Protein AF-A0AAV5TCU2-F1 (afdb_monomer_lite)

Foldseek 3Di:
DDDDDDDDDDDDDDDDDDDDPPPPVPVVVLVVVLVVLLVVLLVLLVVLLVLLVVVLVCCVPPPVNPPVVRNVVSVVLSVLSVVLSVLSVVCSVVLDLVSLVVSLVSLVVSLVVLVVVLVVVLVVCVPDHDPVVNVVSNVSSVVSNVSSVVSSVSSVVSSVSS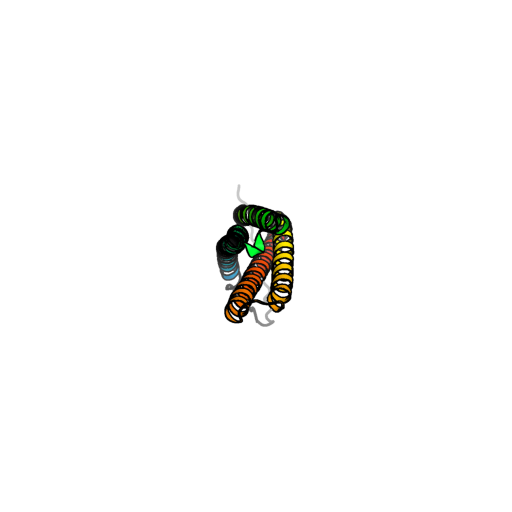VVVVVVVVVVPD

Organism: NCBI:txid358040

Sequence (174 aa):
RLRLSHFLSPEPTLSSHREEDQTPATMFTARICCCSATAASKIMAFIAVIMAGWVAIQAWFDPIQQWIGITIWQSILLVILILSGILVFIACSRRNPTLMIPIIIIQAISFLTILGDAIYYLIWMTTGYSLWNWIYTAAMYAITVIVSGFVLHCHTCCYKLLILKAHHHHHGGV

Structure (mmCIF, N/CA/C/O backbone):
data_AF-A0AAV5TCU2-F1
#
_entry.id   AF-A0AAV5TCU2-F1
#
loop_
_atom_site.group_PDB
_atom_site.id
_atom_site.type_symbol
_atom_site.label_atom_id
_atom_site.label_alt_id
_atom_site.label_comp_id
_atom_site.label_asym_id
_atom_site.label_entity_id
_atom_site.label_seq_id
_atom_site.pdbx_PDB_ins_code
_atom_site.Cartn_x
_atom_site.Cartn_y
_atom_site.Cartn_z
_atom_site.occupancy
_atom_site.B_iso_or_equiv
_atom_site.auth_seq_id
_atom_site.auth_comp_id
_atom_site.auth_asym_id
_atom_site.auth_atom_id
_atom_site.pdbx_PDB_model_num
ATOM 1 N N . ARG A 1 1 ? -41.686 -1.495 60.697 1.00 49.84 1 ARG A N 1
ATOM 2 C CA . ARG A 1 1 ? -42.585 -0.313 60.708 1.00 49.84 1 ARG A CA 1
ATOM 3 C C . ARG A 1 1 ? -43.216 -0.200 59.328 1.00 49.84 1 ARG A C 1
ATOM 5 O O . ARG A 1 1 ? -42.489 0.002 58.369 1.00 49.84 1 ARG A O 1
ATOM 12 N N . LEU A 1 2 ? -44.527 -0.429 59.253 1.00 50.88 2 LEU A N 1
ATOM 13 C CA . LEU A 1 2 ? -45.353 -0.326 58.050 1.00 50.88 2 LEU A CA 1
ATOM 14 C C . LEU A 1 2 ? -45.512 1.135 57.599 1.00 50.88 2 LEU A C 1
ATOM 16 O O . LEU A 1 2 ? -45.690 2.007 58.448 1.00 50.88 2 LEU A O 1
ATOM 20 N N . ARG A 1 3 ? -45.587 1.372 56.285 1.00 51.59 3 ARG A N 1
ATOM 21 C CA . ARG A 1 3 ? -46.509 2.367 55.718 1.00 51.59 3 ARG A CA 1
ATOM 22 C C . ARG A 1 3 ? -47.010 1.897 54.356 1.00 51.59 3 ARG A C 1
ATOM 24 O O . ARG A 1 3 ? -46.281 1.894 53.373 1.00 51.59 3 ARG A O 1
ATOM 31 N N . LEU A 1 4 ? -48.273 1.493 54.371 1.00 49.66 4 LEU A N 1
ATOM 32 C CA . LEU A 1 4 ? -49.147 1.259 53.235 1.00 49.66 4 LEU A CA 1
ATOM 33 C C . LEU A 1 4 ? -50.257 2.319 53.341 1.00 49.66 4 LEU A C 1
ATOM 35 O O . LEU A 1 4 ? -50.893 2.421 54.391 1.00 49.66 4 LEU A O 1
ATOM 39 N N . SER A 1 5 ? -50.456 3.136 52.310 1.00 55.56 5 SER A N 1
ATOM 40 C CA . SER A 1 5 ? -51.708 3.862 51.996 1.00 55.56 5 SER A CA 1
ATOM 41 C C . SER A 1 5 ? -51.539 4.403 50.570 1.00 55.56 5 SER A C 1
ATOM 43 O O . SER A 1 5 ? -50.698 5.262 50.344 1.00 55.56 5 SER A O 1
ATOM 45 N N . HIS A 1 6 ? -52.046 3.717 49.545 1.00 49.16 6 HIS A N 1
ATOM 46 C CA . HIS A 1 6 ? -53.382 3.912 48.961 1.00 49.16 6 HIS A CA 1
ATOM 47 C C . HIS A 1 6 ? -53.705 5.367 48.592 1.00 49.16 6 HIS A C 1
ATOM 49 O O . HIS A 1 6 ? -54.070 6.148 49.463 1.00 49.16 6 HIS A O 1
ATOM 55 N N . PHE A 1 7 ? -53.699 5.662 47.288 1.00 55.53 7 PHE A N 1
ATOM 56 C CA . PHE A 1 7 ? -54.721 6.500 46.655 1.00 55.53 7 PHE A CA 1
ATOM 57 C C . PHE A 1 7 ? -55.010 5.981 45.232 1.00 55.53 7 PHE A C 1
ATOM 59 O O . PHE A 1 7 ? -54.100 5.779 44.433 1.00 55.53 7 PHE A O 1
ATOM 66 N N . LEU A 1 8 ? -56.290 5.689 44.993 1.00 47.69 8 LEU A N 1
ATOM 67 C CA . LEU A 1 8 ? -56.939 5.192 43.769 1.00 47.69 8 LEU A CA 1
ATOM 68 C C . LEU A 1 8 ? -57.275 6.387 42.846 1.00 47.69 8 LEU A C 1
ATOM 70 O O . LEU A 1 8 ? -57.797 7.374 43.350 1.00 47.69 8 LEU A O 1
ATOM 74 N N . SER A 1 9 ? -56.915 6.343 41.551 1.00 45.22 9 SER A N 1
ATOM 75 C CA . SER A 1 9 ? -57.796 6.085 40.373 1.00 45.22 9 SER A CA 1
ATOM 76 C C . SER A 1 9 ? -58.319 7.388 39.702 1.00 45.22 9 SER A C 1
ATOM 78 O O . SER A 1 9 ? -58.170 8.446 40.302 1.00 45.22 9 SER A O 1
ATOM 80 N N . PRO A 1 10 ? -58.966 7.368 38.517 1.00 59.19 10 PRO A N 1
ATOM 81 C CA . PRO A 1 10 ? -58.410 7.160 37.169 1.00 59.19 10 PRO A CA 1
ATOM 82 C C . PRO A 1 10 ? -58.740 8.328 36.200 1.00 59.19 10 PRO A C 1
ATOM 84 O O . PRO A 1 10 ? -59.710 9.043 36.411 1.00 59.19 10 PRO A O 1
ATOM 87 N N . GLU A 1 11 ? -58.045 8.438 35.063 1.00 46.72 11 GLU A N 1
ATOM 88 C CA . GLU A 1 11 ? -58.636 9.023 33.844 1.00 46.72 11 GLU A CA 1
ATOM 89 C C . GLU A 1 11 ? -58.060 8.348 32.584 1.00 46.72 11 GLU A C 1
ATOM 91 O O . GLU A 1 11 ? -56.838 8.223 32.462 1.00 46.72 11 GLU A O 1
ATOM 96 N N . PRO A 1 12 ? -58.909 7.875 31.652 1.00 54.25 12 PRO A N 1
ATOM 97 C CA . PRO A 1 12 ? -58.488 7.349 30.366 1.00 54.25 12 PRO A CA 1
ATOM 98 C C . PRO A 1 12 ? -58.606 8.446 29.305 1.00 54.25 12 PRO A C 1
ATOM 100 O O . PRO A 1 12 ? -59.710 8.844 28.937 1.00 54.25 12 PRO A O 1
ATOM 103 N N . THR A 1 13 ? -57.487 8.896 28.746 1.00 51.94 13 THR A N 1
ATOM 104 C CA . THR A 1 13 ? -57.499 9.644 27.484 1.00 51.94 13 THR A CA 1
ATOM 105 C C . THR A 1 13 ? -56.891 8.800 26.378 1.00 51.94 13 THR A C 1
ATOM 107 O O . THR A 1 13 ? -55.691 8.571 26.258 1.00 51.94 13 THR A O 1
ATOM 110 N N . LEU A 1 14 ? -57.832 8.278 25.602 1.00 47.78 14 LEU A N 1
ATOM 111 C CA . LEU A 1 14 ? -57.689 7.582 24.346 1.00 47.78 14 LEU A CA 1
ATOM 112 C C . LEU A 1 14 ? -57.141 8.528 23.262 1.00 47.78 14 LEU A C 1
ATOM 114 O O . LEU A 1 14 ? -57.558 9.680 23.162 1.00 47.78 14 LEU A O 1
ATOM 118 N N . SER A 1 15 ? -56.346 7.938 22.370 1.00 43.81 15 SER A N 1
ATOM 119 C CA . SER A 1 15 ? -56.057 8.336 20.982 1.00 43.81 15 SER A CA 1
ATOM 120 C C . SER A 1 15 ? -54.856 9.252 20.706 1.00 43.81 15 SER A C 1
ATOM 122 O O . SER A 1 15 ? -54.905 10.468 20.828 1.00 43.81 15 SER A O 1
ATOM 124 N N . SER A 1 16 ? -53.798 8.632 20.174 1.00 47.34 16 SER A N 1
ATOM 125 C CA . SER A 1 16 ? -53.335 8.902 18.806 1.00 47.34 16 SER A CA 1
ATOM 126 C C . SER A 1 16 ? -52.305 7.840 18.391 1.00 47.34 16 SER A C 1
ATOM 128 O O . SER A 1 16 ? -51.209 7.804 18.935 1.00 47.34 16 SER A O 1
ATOM 130 N N . HIS A 1 17 ? -52.715 6.957 17.471 1.00 45.69 17 HIS A N 1
ATOM 131 C CA . HIS A 1 17 ? -51.920 6.270 16.434 1.00 45.69 17 HIS A CA 1
ATOM 132 C C . HIS A 1 17 ? -50.378 6.337 16.571 1.00 45.69 17 HIS A C 1
ATOM 134 O O . HIS A 1 17 ? -49.805 7.415 16.460 1.00 45.69 17 HIS A O 1
ATOM 140 N N . ARG A 1 18 ? -49.647 5.240 16.848 1.00 48.62 18 ARG A N 1
ATOM 141 C CA . ARG A 1 18 ? -49.340 4.100 15.939 1.00 48.62 18 ARG A CA 1
ATOM 142 C C . ARG A 1 18 ? -48.842 4.641 14.586 1.00 48.62 18 ARG A C 1
ATOM 144 O O . ARG A 1 18 ? -49.668 5.069 13.795 1.00 48.62 18 ARG A O 1
ATOM 151 N N . GLU A 1 19 ? -47.542 4.752 14.322 1.00 48.78 19 GLU A N 1
ATOM 152 C CA . GLU A 1 19 ? -46.583 3.646 14.189 1.00 48.78 19 GLU A CA 1
ATOM 153 C C . GLU A 1 19 ? -45.307 3.818 15.028 1.00 48.78 19 GLU A C 1
ATOM 155 O O . GLU A 1 19 ? -44.464 4.679 14.786 1.00 48.78 19 GLU A O 1
ATOM 160 N N . GLU A 1 20 ? -45.137 2.905 15.981 1.00 47.12 20 GLU A N 1
ATOM 161 C CA . GLU A 1 20 ? -43.819 2.435 16.379 1.00 47.12 20 GLU A CA 1
ATOM 162 C C . GLU A 1 20 ? -43.235 1.631 15.210 1.00 47.12 20 GLU A C 1
ATOM 164 O O . GLU A 1 20 ? -43.535 0.449 15.065 1.00 47.12 20 GLU A O 1
ATOM 169 N N . ASP A 1 21 ? -42.359 2.239 14.411 1.00 48.38 21 ASP A N 1
ATOM 170 C CA . ASP A 1 21 ? -41.306 1.477 13.733 1.00 48.38 21 ASP A CA 1
ATOM 171 C C . ASP A 1 21 ? -40.134 1.322 14.717 1.00 48.38 21 ASP A C 1
ATOM 173 O O . ASP A 1 21 ? -39.031 1.851 14.569 1.00 48.38 21 ASP A O 1
ATOM 177 N N . GLN A 1 22 ? -40.420 0.645 15.834 1.00 46.75 22 GLN A N 1
ATOM 178 C CA . GLN A 1 22 ? -39.381 0.023 16.633 1.00 46.75 22 GLN A CA 1
ATOM 179 C C . GLN A 1 22 ? -38.860 -1.140 15.796 1.00 46.75 22 GLN A C 1
ATOM 181 O O . GLN A 1 22 ? -39.433 -2.224 15.790 1.00 46.75 22 GLN A O 1
ATOM 186 N N . THR A 1 23 ? -37.749 -0.923 15.100 1.00 51.41 23 THR A N 1
ATOM 187 C CA . THR A 1 23 ? -36.883 -2.004 14.638 1.00 51.41 23 THR A CA 1
ATOM 188 C C . THR A 1 23 ? -35.988 -2.457 15.805 1.00 51.41 23 THR A C 1
ATOM 190 O O . THR A 1 23 ? -34.927 -1.860 16.012 1.00 51.41 23 THR A O 1
ATOM 193 N N . PRO A 1 24 ? -36.310 -3.530 16.560 1.00 45.69 24 PRO A N 1
ATOM 194 C CA . PRO A 1 24 ? -35.374 -4.145 17.509 1.00 45.69 24 PRO A CA 1
ATOM 195 C C . PRO A 1 24 ? -34.187 -4.843 16.812 1.00 45.69 24 PRO A C 1
ATOM 197 O O . PRO A 1 24 ? -33.291 -5.369 17.471 1.00 45.69 24 PRO A O 1
ATOM 200 N N . ALA A 1 25 ? -34.130 -4.829 15.476 1.00 45.19 25 ALA A N 1
ATOM 201 C CA . ALA A 1 25 ? -33.063 -5.439 14.686 1.00 45.19 25 ALA A CA 1
ATOM 202 C C . ALA A 1 25 ? -31.753 -4.619 14.635 1.00 45.19 25 ALA A C 1
ATOM 204 O O . ALA A 1 25 ? -30.699 -5.155 14.280 1.00 45.19 25 ALA A O 1
ATOM 205 N N . THR A 1 26 ? -31.757 -3.334 15.003 1.00 49.28 26 THR A N 1
ATOM 206 C CA . THR A 1 26 ? -30.569 -2.466 14.863 1.00 49.28 26 THR A CA 1
ATOM 207 C C . THR A 1 26 ? -29.490 -2.736 15.918 1.00 49.28 26 THR A C 1
ATOM 209 O O . THR A 1 26 ? -28.298 -2.616 15.624 1.00 49.28 26 THR A O 1
ATOM 212 N N . MET A 1 27 ? -29.862 -3.183 17.125 1.00 44.91 27 MET A N 1
ATOM 213 C CA . MET A 1 27 ? -28.899 -3.338 18.224 1.00 44.91 27 MET A CA 1
ATOM 214 C C . MET A 1 27 ? -28.005 -4.589 18.085 1.00 44.91 27 MET A C 1
ATOM 216 O O . MET A 1 27 ? -26.832 -4.555 18.471 1.00 44.91 27 MET A O 1
ATOM 220 N N . PHE A 1 28 ? -28.513 -5.675 17.485 1.00 43.53 28 PHE A N 1
ATOM 221 C CA . PHE A 1 28 ? -27.721 -6.887 17.217 1.00 43.53 28 PHE A CA 1
ATOM 222 C C . PHE A 1 28 ? -26.869 -6.770 15.948 1.00 43.53 28 PHE A C 1
ATOM 224 O O . PHE A 1 28 ? -25.710 -7.192 15.945 1.00 43.53 28 PHE A O 1
ATOM 231 N N . THR A 1 29 ? -27.386 -6.109 14.910 1.00 49.59 29 THR A N 1
ATOM 232 C CA . THR A 1 29 ? -26.668 -5.912 13.640 1.00 49.59 29 THR A CA 1
ATOM 233 C C . THR A 1 29 ? -25.399 -5.070 13.830 1.00 49.59 29 THR A C 1
ATOM 235 O O . THR A 1 29 ? -24.339 -5.395 13.291 1.00 49.59 29 THR A O 1
ATOM 238 N N . ALA A 1 30 ? -25.443 -4.049 14.697 1.00 50.97 30 ALA A N 1
ATOM 239 C CA . ALA A 1 30 ? -24.294 -3.182 14.966 1.00 50.97 30 ALA A CA 1
ATOM 240 C C . ALA A 1 30 ? -23.092 -3.916 15.600 1.00 50.97 30 ALA A C 1
ATOM 242 O O . ALA A 1 30 ? -21.938 -3.621 15.272 1.00 50.97 30 ALA A O 1
ATOM 243 N N . ARG A 1 31 ? -23.329 -4.893 16.492 1.00 50.28 31 ARG A N 1
ATOM 244 C CA . ARG A 1 31 ? -22.239 -5.650 17.142 1.00 50.28 31 ARG A CA 1
ATOM 245 C C . ARG A 1 31 ? -21.547 -6.611 16.173 1.00 50.28 31 ARG A C 1
ATOM 247 O O . ARG A 1 31 ? -20.322 -6.723 16.219 1.00 50.28 31 ARG A O 1
ATOM 254 N N . ILE A 1 32 ? -22.308 -7.249 15.284 1.00 54.56 32 ILE A N 1
ATOM 255 C CA . ILE A 1 32 ? -21.792 -8.214 14.301 1.00 54.56 32 ILE A CA 1
ATOM 256 C C . ILE A 1 32 ? -20.949 -7.495 13.231 1.00 54.56 32 ILE A C 1
ATOM 258 O O . ILE A 1 32 ? -19.847 -7.947 12.907 1.00 54.56 32 ILE A O 1
ATOM 262 N N . CYS A 1 33 ? -21.379 -6.312 12.774 1.00 60.44 33 CYS A N 1
ATOM 263 C CA . CYS A 1 33 ? -20.623 -5.505 11.809 1.00 60.44 33 CYS A CA 1
ATOM 264 C C . CYS A 1 33 ? -19.261 -5.029 12.344 1.00 60.44 33 CYS A C 1
ATOM 266 O O . CYS A 1 33 ? -18.283 -5.009 11.598 1.00 60.44 33 CYS A O 1
ATOM 268 N N . CYS A 1 34 ? -19.148 -4.701 13.636 1.00 64.81 34 CYS A N 1
ATOM 269 C CA . CYS A 1 34 ? -17.883 -4.232 14.217 1.00 64.81 34 CYS A CA 1
ATOM 270 C C . CYS A 1 34 ? -16.812 -5.336 14.285 1.00 64.81 34 CYS A C 1
ATOM 272 O O . CYS A 1 34 ? -15.628 -5.076 14.055 1.00 64.81 34 CYS A O 1
ATOM 274 N N . CYS A 1 35 ? -17.208 -6.574 14.594 1.00 70.56 35 CYS A N 1
ATOM 275 C CA . CYS A 1 35 ? -16.295 -7.719 14.622 1.00 70.56 35 CYS A CA 1
ATOM 276 C C . CYS A 1 35 ? -15.862 -8.131 13.210 1.00 70.56 35 CYS A C 1
ATOM 278 O O . CYS A 1 35 ? -14.682 -8.399 12.993 1.00 70.56 35 CYS A O 1
ATOM 280 N N . SER A 1 36 ? -16.785 -8.100 12.243 1.00 77.44 36 SER A N 1
ATOM 281 C CA . SER A 1 36 ? -16.467 -8.384 10.841 1.00 77.44 36 SER A CA 1
ATOM 282 C C . SER A 1 36 ? -15.515 -7.337 10.249 1.00 77.44 36 SER A C 1
ATOM 284 O O . SER A 1 36 ? -14.467 -7.689 9.713 1.00 77.44 36 SER A O 1
ATOM 286 N N . ALA A 1 37 ? -15.792 -6.043 10.449 1.00 74.38 37 ALA A N 1
ATOM 287 C CA . ALA A 1 37 ? -14.954 -4.962 9.928 1.00 74.38 37 ALA A CA 1
ATOM 288 C C . ALA A 1 37 ? -13.539 -4.960 10.533 1.00 74.38 37 ALA A C 1
ATOM 290 O O . ALA A 1 37 ? -12.558 -4.712 9.833 1.00 74.38 37 ALA A O 1
ATOM 291 N N . THR A 1 38 ? -13.408 -5.272 11.827 1.00 79.12 38 THR A N 1
ATOM 292 C CA . THR A 1 38 ? -12.091 -5.363 12.481 1.00 79.12 38 THR A CA 1
ATOM 293 C C . THR A 1 38 ? -11.308 -6.602 12.054 1.00 79.12 38 THR A C 1
ATOM 295 O O . THR A 1 38 ? -10.098 -6.505 11.859 1.00 79.12 38 THR A O 1
ATOM 298 N N . ALA A 1 39 ? -11.966 -7.751 11.868 1.00 84.25 39 ALA A N 1
ATOM 299 C CA . ALA A 1 39 ? -11.326 -8.947 11.322 1.00 84.25 39 ALA A CA 1
ATOM 300 C C . ALA A 1 39 ? -10.868 -8.724 9.872 1.00 84.25 39 ALA A C 1
ATOM 302 O O . ALA A 1 39 ? -9.706 -8.976 9.555 1.00 84.25 39 ALA A O 1
ATOM 303 N N . ALA A 1 40 ? -11.736 -8.157 9.029 1.00 83.00 40 ALA A N 1
ATOM 304 C CA . ALA A 1 40 ? -11.407 -7.790 7.656 1.00 83.00 40 ALA A CA 1
ATOM 305 C C . ALA A 1 40 ? -10.225 -6.812 7.611 1.00 83.00 40 ALA A C 1
ATOM 307 O O . ALA A 1 40 ? -9.265 -7.044 6.886 1.00 83.00 40 ALA A O 1
ATOM 308 N N . SER A 1 41 ? -10.226 -5.777 8.456 1.00 82.50 41 SER A N 1
ATOM 309 C CA . SER A 1 41 ? -9.123 -4.814 8.534 1.00 82.50 41 SER A CA 1
ATOM 310 C C . SER A 1 41 ? -7.777 -5.463 8.885 1.00 82.50 41 SER A C 1
ATOM 312 O O . SER A 1 41 ? -6.754 -5.016 8.374 1.00 82.50 41 SER A O 1
ATOM 314 N N . LYS A 1 42 ? -7.757 -6.500 9.732 1.00 86.38 42 LYS A N 1
ATOM 315 C CA . LYS A 1 42 ? -6.531 -7.238 10.085 1.00 86.38 42 LYS A CA 1
ATOM 316 C C . LYS A 1 42 ? -6.027 -8.096 8.925 1.00 86.38 42 LYS A C 1
ATOM 318 O O . LYS A 1 42 ? -4.839 -8.073 8.622 1.00 86.38 42 LYS A O 1
ATOM 323 N N . ILE A 1 43 ? -6.931 -8.830 8.275 1.00 90.81 43 ILE A N 1
ATOM 324 C CA . ILE A 1 43 ? -6.599 -9.686 7.127 1.00 90.81 43 ILE A CA 1
ATOM 325 C C . ILE A 1 43 ? -6.088 -8.827 5.967 1.00 90.81 43 ILE A C 1
ATOM 327 O O . ILE A 1 43 ? -5.047 -9.124 5.389 1.00 90.81 43 ILE A O 1
ATOM 331 N N . MET A 1 44 ? -6.771 -7.721 5.671 1.00 88.25 44 MET A N 1
ATOM 332 C CA . MET A 1 44 ? -6.376 -6.816 4.595 1.00 88.25 44 MET A CA 1
ATOM 333 C C . MET A 1 44 ? -5.037 -6.128 4.876 1.00 88.25 44 MET A C 1
ATOM 335 O O . MET A 1 44 ? -4.226 -6.010 3.963 1.00 88.25 44 MET A O 1
ATOM 339 N N . ALA A 1 45 ? -4.755 -5.743 6.127 1.00 87.06 45 ALA A N 1
ATOM 340 C CA . ALA A 1 45 ? -3.442 -5.214 6.500 1.00 87.06 45 ALA A CA 1
ATOM 341 C C . ALA A 1 45 ? -2.323 -6.247 6.275 1.00 87.06 45 ALA A C 1
ATOM 343 O O . ALA A 1 45 ? -1.260 -5.909 5.761 1.00 87.06 45 ALA A O 1
ATOM 344 N N . PHE A 1 46 ? -2.570 -7.519 6.598 1.00 90.12 46 PHE A N 1
ATOM 345 C CA . PHE A 1 46 ? -1.614 -8.595 6.341 1.00 90.12 46 PHE A CA 1
ATOM 346 C C . PHE A 1 46 ? -1.365 -8.811 4.839 1.00 90.12 46 PHE A C 1
ATOM 348 O O . PHE A 1 46 ? -0.214 -8.892 4.412 1.00 90.12 46 PHE A O 1
ATOM 355 N N . ILE A 1 47 ? -2.425 -8.831 4.025 1.00 90.31 47 ILE A N 1
ATOM 356 C CA . ILE A 1 47 ? -2.314 -8.932 2.560 1.00 90.31 47 ILE A CA 1
ATOM 357 C C . ILE A 1 47 ? -1.522 -7.747 1.993 1.00 90.31 47 ILE A C 1
ATOM 359 O O . ILE A 1 47 ? -0.653 -7.946 1.145 1.00 90.31 47 ILE A O 1
ATOM 363 N N . ALA A 1 48 ? -1.773 -6.529 2.481 1.00 87.62 48 ALA A N 1
ATOM 364 C CA . ALA A 1 48 ? -1.045 -5.338 2.052 1.00 87.62 48 ALA A CA 1
ATOM 365 C C . ALA A 1 48 ? 0.463 -5.451 2.333 1.00 87.62 48 ALA A C 1
ATOM 367 O O . ALA A 1 48 ? 1.268 -5.119 1.465 1.00 87.62 48 ALA A O 1
ATOM 368 N N . VAL A 1 49 ? 0.851 -5.984 3.499 1.00 89.62 49 VAL A N 1
ATOM 369 C CA . VAL A 1 49 ? 2.262 -6.241 3.839 1.00 89.62 49 VAL A CA 1
ATOM 370 C C . VAL A 1 49 ? 2.884 -7.281 2.905 1.00 89.62 49 VAL A C 1
ATOM 372 O O . VAL A 1 49 ? 4.001 -7.072 2.441 1.00 89.62 49 VAL A O 1
ATOM 375 N N . ILE A 1 50 ? 2.175 -8.369 2.581 1.00 91.94 50 ILE A N 1
ATOM 376 C CA . ILE A 1 50 ? 2.675 -9.383 1.636 1.00 91.94 50 ILE A CA 1
ATOM 377 C C . ILE A 1 50 ? 2.908 -8.770 0.254 1.00 91.94 50 ILE A C 1
ATOM 379 O O . ILE A 1 50 ? 3.964 -8.981 -0.339 1.00 91.94 50 ILE A O 1
ATOM 383 N N . MET A 1 51 ? 1.946 -7.999 -0.258 1.00 88.19 51 MET A N 1
ATOM 384 C CA . MET A 1 51 ? 2.076 -7.389 -1.583 1.00 88.19 51 MET A CA 1
ATOM 385 C C . MET A 1 51 ? 3.191 -6.344 -1.628 1.00 88.19 51 MET A C 1
ATOM 387 O O . MET A 1 51 ? 3.955 -6.308 -2.588 1.00 88.19 51 MET A O 1
ATOM 391 N N . ALA A 1 52 ? 3.346 -5.545 -0.570 1.00 85.69 52 ALA A N 1
ATOM 392 C CA . ALA A 1 52 ? 4.473 -4.626 -0.447 1.00 85.69 52 ALA A CA 1
ATOM 393 C C . ALA A 1 52 ? 5.815 -5.369 -0.375 1.00 85.69 52 ALA A C 1
ATOM 395 O O . ALA A 1 52 ? 6.782 -4.967 -1.019 1.00 85.69 52 ALA A O 1
ATOM 396 N N . GLY A 1 53 ? 5.863 -6.488 0.355 1.00 88.00 53 GLY A N 1
ATOM 397 C CA . GLY A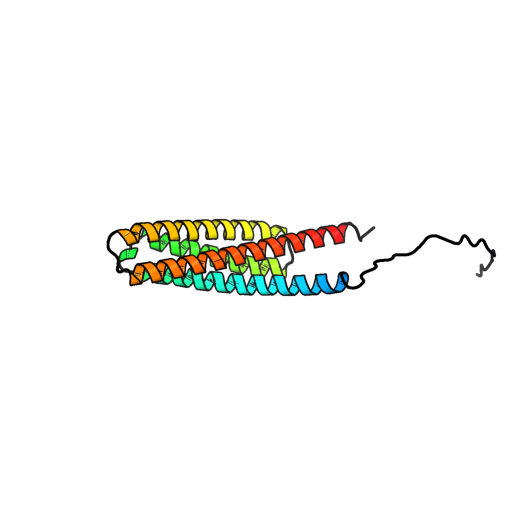 1 53 ? 7.036 -7.357 0.420 1.00 88.00 53 GLY A CA 1
ATOM 398 C C . GLY A 1 53 ? 7.413 -7.912 -0.950 1.00 88.00 53 GLY A C 1
ATOM 399 O O . GLY A 1 53 ? 8.586 -7.908 -1.309 1.00 88.00 53 GLY A O 1
ATOM 400 N N . TRP A 1 54 ? 6.426 -8.316 -1.752 1.00 87.81 54 TRP A N 1
ATOM 401 C CA . TRP A 1 54 ? 6.656 -8.773 -3.121 1.00 87.81 54 TRP A CA 1
ATOM 402 C C . TRP A 1 54 ? 7.296 -7.692 -4.002 1.00 87.81 54 TRP A C 1
ATOM 404 O O . TRP A 1 54 ? 8.277 -7.970 -4.689 1.00 87.81 54 TRP A O 1
ATOM 414 N N . VAL A 1 55 ? 6.791 -6.454 -3.953 1.00 83.25 55 VAL A N 1
ATOM 415 C CA . VAL A 1 55 ? 7.361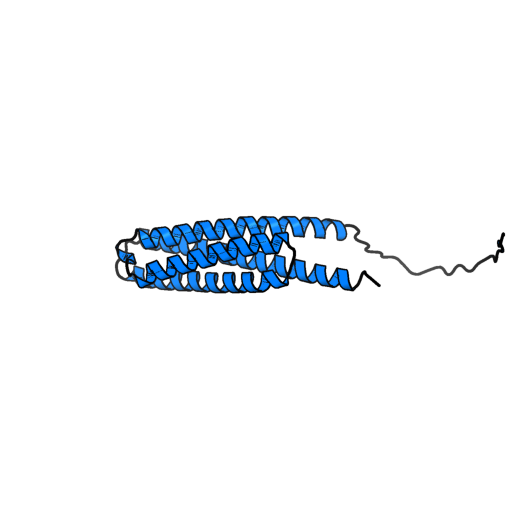 -5.326 -4.714 1.00 83.25 55 VAL A CA 1
ATOM 416 C C . VAL A 1 55 ? 8.793 -5.018 -4.263 1.00 83.25 55 VAL A C 1
ATOM 418 O O . VAL A 1 55 ? 9.670 -4.833 -5.104 1.00 83.25 55 VAL A O 1
ATOM 421 N N . ALA A 1 56 ? 9.061 -5.034 -2.954 1.00 86.25 56 ALA A N 1
ATOM 422 C CA . ALA A 1 56 ? 10.407 -4.821 -2.423 1.00 86.25 56 ALA A CA 1
ATOM 423 C C . ALA A 1 56 ? 11.391 -5.919 -2.865 1.00 86.25 56 ALA A C 1
ATOM 425 O O . ALA A 1 56 ? 12.511 -5.613 -3.266 1.00 86.25 56 ALA A O 1
ATOM 426 N N . ILE A 1 57 ? 10.961 -7.187 -2.859 1.00 87.69 57 ILE A N 1
ATOM 427 C CA . ILE A 1 57 ? 11.763 -8.316 -3.349 1.00 87.69 57 ILE A CA 1
ATOM 428 C C . ILE A 1 57 ? 12.110 -8.118 -4.827 1.00 87.69 57 ILE A C 1
ATOM 430 O O . ILE A 1 57 ? 13.272 -8.256 -5.198 1.00 87.69 57 ILE A O 1
ATOM 434 N N . GLN A 1 58 ? 11.137 -7.756 -5.666 1.00 84.00 58 GLN A N 1
ATOM 435 C CA . GLN A 1 58 ? 11.395 -7.485 -7.085 1.00 84.00 58 GLN A CA 1
ATOM 436 C C . GLN A 1 58 ? 12.438 -6.376 -7.260 1.00 84.00 58 GLN A C 1
ATOM 438 O O . GLN A 1 58 ? 13.393 -6.557 -8.011 1.00 84.00 58 GLN A O 1
ATOM 443 N N . ALA A 1 59 ? 12.329 -5.288 -6.494 1.00 81.94 59 ALA A N 1
ATOM 444 C CA . ALA A 1 59 ? 13.308 -4.206 -6.534 1.00 81.94 59 ALA A CA 1
ATOM 445 C C . ALA A 1 59 ? 14.726 -4.659 -6.135 1.00 81.94 59 ALA A C 1
ATOM 447 O O . ALA A 1 59 ? 15.704 -4.148 -6.674 1.00 81.94 59 ALA A O 1
ATOM 448 N N . TRP A 1 60 ? 14.865 -5.616 -5.209 1.00 85.25 60 TRP A N 1
ATOM 449 C CA . TRP A 1 60 ? 16.173 -6.144 -4.799 1.00 85.25 60 TRP A CA 1
ATOM 450 C C . TRP A 1 60 ? 16.821 -7.051 -5.846 1.00 85.25 60 TRP A C 1
ATOM 452 O O . TRP A 1 60 ? 18.046 -7.050 -5.980 1.00 85.25 60 TRP A O 1
ATOM 462 N N . PHE A 1 61 ? 16.018 -7.845 -6.556 1.00 84.00 61 PHE A N 1
ATOM 463 C CA . PHE A 1 61 ? 16.518 -8.852 -7.493 1.00 84.00 61 PHE A CA 1
ATOM 464 C C . PHE A 1 61 ? 16.562 -8.385 -8.946 1.00 84.00 61 PHE A C 1
ATOM 466 O O . PHE A 1 61 ? 17.250 -9.024 -9.739 1.00 84.00 61 PHE A O 1
ATOM 473 N N . ASP A 1 62 ? 15.877 -7.301 -9.309 1.00 76.75 62 ASP A N 1
ATOM 474 C CA . ASP A 1 62 ? 15.924 -6.762 -10.664 1.00 76.75 62 ASP A CA 1
ATOM 475 C C . ASP A 1 62 ? 17.234 -5.972 -10.875 1.00 76.75 62 ASP A C 1
ATOM 477 O O . ASP A 1 62 ? 17.396 -4.879 -10.320 1.00 76.75 62 ASP A O 1
ATOM 481 N N . PRO A 1 63 ? 18.189 -6.488 -11.677 1.00 69.88 63 PRO A N 1
ATOM 482 C CA . PRO A 1 63 ? 19.475 -5.834 -11.909 1.00 69.88 63 PRO A CA 1
ATOM 483 C C . PRO A 1 63 ? 19.329 -4.454 -12.561 1.00 69.88 63 PRO A C 1
ATOM 485 O O . PRO A 1 63 ? 20.223 -3.620 -12.433 1.00 69.88 63 PRO A O 1
ATOM 488 N N . ILE A 1 64 ? 18.202 -4.182 -13.226 1.00 65.12 64 ILE A N 1
ATOM 489 C CA . ILE A 1 64 ? 17.930 -2.892 -13.865 1.00 65.12 64 ILE A CA 1
ATOM 490 C C . ILE A 1 64 ? 17.417 -1.866 -12.838 1.00 65.12 64 ILE A C 1
ATOM 492 O O . ILE A 1 64 ? 17.629 -0.664 -13.001 1.00 65.12 64 ILE A O 1
ATOM 496 N N . GLN A 1 65 ? 16.811 -2.328 -11.739 1.00 62.62 65 GLN A N 1
ATOM 497 C CA . GLN A 1 65 ? 16.302 -1.492 -10.644 1.00 62.62 65 GLN A CA 1
ATOM 498 C C . GLN A 1 65 ? 17.316 -1.286 -9.510 1.00 62.62 65 GLN A C 1
ATOM 500 O O . GLN A 1 65 ? 17.009 -0.605 -8.531 1.00 62.62 65 GLN A O 1
ATOM 505 N N . GLN A 1 66 ? 18.552 -1.780 -9.652 1.00 62.62 66 GLN A N 1
ATOM 506 C CA . GLN A 1 66 ? 19.638 -1.626 -8.669 1.00 62.62 66 GLN A CA 1
ATOM 507 C C . GLN A 1 66 ? 20.151 -0.187 -8.491 1.00 62.62 66 GLN A C 1
ATOM 509 O O . GLN A 1 66 ? 21.210 0.040 -7.901 1.00 62.62 66 GLN A O 1
ATOM 514 N N . TRP A 1 67 ? 19.395 0.819 -8.931 1.00 73.50 67 TRP A N 1
ATOM 515 C CA . TRP A 1 67 ? 19.567 2.161 -8.401 1.00 73.50 67 TRP A CA 1
ATOM 516 C C . TRP A 1 67 ? 19.387 2.108 -6.883 1.00 73.50 67 TRP A C 1
ATOM 518 O O . TRP A 1 67 ? 18.285 1.925 -6.368 1.00 73.50 67 TRP A O 1
ATOM 528 N N . ILE A 1 68 ? 20.503 2.276 -6.170 1.00 75.44 68 ILE A N 1
ATOM 529 C CA . ILE A 1 68 ? 20.605 2.209 -4.704 1.00 75.44 68 ILE A CA 1
ATOM 530 C C . ILE A 1 68 ? 19.514 3.045 -4.017 1.00 75.44 68 ILE A C 1
ATOM 532 O O . ILE A 1 68 ? 18.973 2.642 -2.991 1.00 75.44 68 ILE A O 1
ATOM 536 N N . GLY A 1 69 ? 19.132 4.184 -4.605 1.00 79.94 69 GLY A N 1
ATOM 537 C CA . GLY A 1 69 ? 18.057 5.024 -4.075 1.00 79.94 69 GLY A CA 1
ATOM 538 C C . GLY A 1 69 ? 16.686 4.338 -4.050 1.00 79.94 69 GLY A C 1
ATOM 539 O O . GLY A 1 69 ? 15.977 4.435 -3.051 1.00 79.94 69 GLY A O 1
ATOM 540 N N . ILE A 1 70 ? 16.323 3.612 -5.111 1.00 80.12 70 ILE A N 1
ATOM 541 C CA . ILE A 1 70 ? 15.010 2.964 -5.244 1.00 80.12 70 ILE A CA 1
ATOM 542 C C . ILE A 1 70 ? 14.907 1.769 -4.295 1.00 80.12 70 ILE A C 1
ATOM 544 O O . ILE A 1 70 ? 13.921 1.626 -3.577 1.00 80.12 70 ILE A O 1
ATOM 548 N N . THR A 1 71 ? 15.944 0.937 -4.235 1.00 84.69 71 THR A N 1
ATOM 549 C CA . THR A 1 71 ? 15.983 -0.240 -3.353 1.00 84.69 71 THR A CA 1
ATOM 550 C C . THR A 1 71 ? 15.944 0.136 -1.872 1.00 84.69 71 THR A C 1
ATOM 552 O O . THR A 1 71 ? 15.203 -0.481 -1.099 1.00 84.69 71 THR A O 1
ATOM 555 N N . ILE A 1 72 ? 16.674 1.181 -1.465 1.00 87.62 72 ILE A N 1
ATOM 556 C CA . ILE A 1 72 ? 16.601 1.716 -0.097 1.00 87.62 72 ILE A CA 1
ATOM 557 C C . ILE A 1 72 ? 15.196 2.258 0.188 1.00 87.62 72 ILE A C 1
ATOM 559 O O . ILE A 1 72 ? 14.614 1.930 1.223 1.00 87.62 72 ILE A O 1
ATOM 563 N N . TRP A 1 73 ? 14.627 3.038 -0.734 1.00 86.88 73 TRP A N 1
ATOM 564 C CA . TRP A 1 73 ? 13.290 3.611 -0.581 1.00 86.88 73 TRP A CA 1
ATOM 565 C C . TRP A 1 73 ? 12.205 2.538 -0.409 1.00 86.88 73 TRP A C 1
ATOM 567 O O . TRP A 1 73 ? 11.440 2.592 0.553 1.00 86.88 73 TRP A O 1
ATOM 577 N N . GLN A 1 74 ? 12.196 1.507 -1.261 1.00 86.62 74 GLN A N 1
ATOM 578 C CA . GLN A 1 74 ? 11.255 0.383 -1.160 1.00 86.62 74 GLN A CA 1
ATOM 579 C C . GLN A 1 74 ? 11.404 -0.383 0.162 1.00 86.62 74 GLN A C 1
ATOM 581 O O . GLN A 1 74 ? 10.414 -0.784 0.775 1.00 86.62 74 GLN A O 1
ATOM 586 N N . SER A 1 75 ? 12.635 -0.528 0.656 1.00 90.50 75 SER A N 1
ATOM 587 C CA . SER A 1 75 ? 12.898 -1.178 1.945 1.00 90.50 75 SER A CA 1
ATOM 588 C C . SER A 1 75 ? 12.336 -0.365 3.117 1.00 90.50 75 SER A C 1
ATOM 590 O O . SER A 1 75 ? 11.718 -0.926 4.022 1.00 90.50 75 SER A O 1
ATOM 592 N N . ILE A 1 76 ? 12.493 0.964 3.089 1.00 90.69 76 ILE A N 1
ATOM 593 C CA . ILE A 1 76 ? 11.928 1.865 4.105 1.00 90.69 76 ILE A CA 1
ATOM 594 C C . ILE A 1 76 ? 10.398 1.792 4.092 1.00 90.69 76 ILE A C 1
ATOM 596 O O . ILE A 1 76 ? 9.783 1.657 5.152 1.00 90.69 76 ILE A O 1
ATOM 600 N N . LEU A 1 77 ? 9.776 1.824 2.909 1.00 87.88 77 LEU A N 1
ATOM 601 C CA . LEU A 1 77 ? 8.324 1.692 2.776 1.00 87.88 77 LEU A CA 1
ATOM 602 C C . LEU A 1 77 ? 7.811 0.368 3.339 1.00 87.88 77 LEU A C 1
ATOM 604 O O . LEU A 1 77 ? 6.818 0.364 4.068 1.00 87.88 77 LEU A O 1
ATOM 608 N N . LEU A 1 78 ? 8.499 -0.741 3.054 1.00 90.25 78 LEU A N 1
ATOM 609 C CA . LEU A 1 78 ? 8.149 -2.052 3.594 1.00 90.25 78 LEU A CA 1
ATOM 610 C C . LEU A 1 78 ? 8.177 -2.049 5.128 1.00 90.25 78 LEU A C 1
ATOM 612 O O . LEU A 1 78 ? 7.233 -2.521 5.761 1.00 90.25 78 LEU A O 1
ATOM 616 N N . VAL A 1 79 ? 9.218 -1.472 5.737 1.00 92.94 79 VAL A N 1
ATOM 617 C CA . VAL A 1 79 ? 9.319 -1.357 7.201 1.00 92.94 79 VAL A CA 1
ATOM 618 C C . VAL A 1 79 ? 8.172 -0.516 7.766 1.00 92.94 79 VAL A C 1
ATOM 620 O O . VAL A 1 79 ? 7.527 -0.931 8.729 1.00 92.94 79 VAL A O 1
ATOM 623 N N . ILE A 1 80 ? 7.866 0.630 7.151 1.00 90.19 80 ILE A N 1
ATOM 624 C CA . ILE A 1 80 ? 6.747 1.492 7.565 1.00 90.19 80 ILE A CA 1
ATOM 625 C C . ILE A 1 80 ? 5.413 0.738 7.476 1.00 90.19 80 ILE A C 1
ATOM 627 O O . ILE A 1 80 ? 4.600 0.822 8.398 1.00 90.19 80 ILE A O 1
ATOM 631 N N . LEU A 1 81 ? 5.192 -0.039 6.414 1.00 87.44 81 LEU A N 1
ATOM 632 C CA . LEU A 1 81 ? 3.977 -0.835 6.223 1.00 87.44 81 LEU A CA 1
ATOM 633 C C . LEU A 1 81 ? 3.853 -1.971 7.241 1.00 87.44 81 LEU A C 1
ATOM 635 O O . LEU A 1 81 ? 2.764 -2.191 7.769 1.00 87.44 81 LEU A O 1
ATOM 639 N N . ILE A 1 82 ? 4.953 -2.648 7.581 1.00 91.62 82 ILE A N 1
ATOM 640 C CA . ILE A 1 82 ? 4.970 -3.664 8.644 1.00 91.62 82 ILE A CA 1
ATOM 641 C C . ILE A 1 82 ? 4.599 -3.031 9.989 1.00 91.62 82 ILE A C 1
ATOM 643 O O . ILE A 1 82 ? 3.724 -3.541 10.693 1.00 91.62 82 ILE A O 1
ATOM 647 N N . LEU A 1 83 ? 5.218 -1.896 10.334 1.00 91.88 83 LEU A N 1
ATOM 648 C CA . LEU A 1 83 ? 4.915 -1.171 11.571 1.00 91.88 83 LEU A CA 1
ATOM 649 C C . LEU A 1 83 ? 3.455 -0.703 11.604 1.00 91.88 83 LEU A C 1
ATOM 651 O O . LEU A 1 83 ? 2.776 -0.888 12.614 1.00 91.88 83 LEU A O 1
ATOM 655 N N . SER A 1 84 ? 2.946 -0.166 10.492 1.00 87.19 84 SER A N 1
ATOM 656 C CA . SER A 1 84 ? 1.537 0.209 10.340 1.00 87.19 84 SER A CA 1
ATOM 657 C C . SER A 1 84 ? 0.609 -0.991 10.537 1.00 87.19 84 SER A C 1
ATOM 659 O O . SER A 1 84 ? -0.348 -0.918 11.309 1.00 87.19 84 SER A O 1
ATOM 661 N N . GLY A 1 85 ? 0.937 -2.136 9.932 1.00 87.88 85 GLY A N 1
ATOM 662 C CA . GLY A 1 85 ? 0.206 -3.386 10.109 1.00 87.88 85 GLY A CA 1
ATOM 663 C C . GLY A 1 85 ? 0.122 -3.795 11.580 1.00 87.88 85 GLY A C 1
ATOM 664 O O . GLY A 1 85 ? -0.968 -4.054 12.087 1.00 87.88 85 GLY A O 1
ATOM 665 N N . ILE A 1 86 ? 1.240 -3.767 12.310 1.00 90.25 86 ILE A N 1
ATOM 666 C CA . ILE A 1 86 ? 1.269 -4.060 13.754 1.00 90.25 86 ILE A CA 1
ATOM 667 C C . ILE A 1 86 ? 0.393 -3.067 14.535 1.00 90.25 86 ILE A C 1
ATOM 669 O O . ILE A 1 86 ? -0.384 -3.473 15.406 1.00 90.25 86 ILE A O 1
ATOM 673 N N . LEU A 1 87 ? 0.461 -1.774 14.207 1.00 89.12 87 LEU A N 1
ATOM 674 C CA . LEU A 1 87 ? -0.372 -0.748 14.836 1.00 89.12 87 LEU A CA 1
ATOM 675 C C . LEU A 1 87 ? -1.869 -0.999 14.602 1.00 89.12 87 LEU A C 1
ATOM 677 O O . LEU A 1 87 ? -2.648 -0.827 15.541 1.00 89.12 87 LEU A O 1
ATOM 681 N N . VAL A 1 88 ? -2.281 -1.483 13.422 1.00 86.56 88 VAL A N 1
ATOM 682 C CA . VAL A 1 88 ? -3.670 -1.909 13.148 1.00 86.56 88 VAL A CA 1
ATOM 683 C C . VAL A 1 88 ? -4.101 -3.005 14.115 1.00 86.56 88 VAL A C 1
ATOM 685 O O . VAL A 1 88 ? -5.170 -2.902 14.725 1.00 86.56 88 VAL A O 1
ATOM 688 N N . PHE A 1 89 ? -3.273 -4.035 14.317 1.00 87.19 89 PHE A N 1
ATOM 689 C CA . PHE A 1 89 ? -3.587 -5.109 15.262 1.00 87.19 89 PHE A CA 1
ATOM 690 C C . PHE A 1 89 ? -3.781 -4.576 16.684 1.00 87.19 89 PHE A C 1
ATOM 692 O O . PHE A 1 89 ? -4.755 -4.948 17.351 1.00 87.19 89 PHE A O 1
ATOM 699 N N . ILE A 1 90 ? -2.900 -3.679 17.136 1.00 88.69 90 ILE A N 1
ATOM 700 C CA . ILE A 1 90 ? -2.974 -3.067 18.469 1.00 88.69 90 ILE A CA 1
ATOM 701 C C . ILE A 1 90 ? -4.229 -2.196 18.592 1.00 88.69 90 ILE A C 1
ATOM 703 O O . ILE A 1 90 ? -4.989 -2.336 19.553 1.00 88.69 90 ILE A O 1
ATOM 707 N N . ALA A 1 91 ? -4.482 -1.327 17.617 1.00 84.50 91 ALA A N 1
ATOM 708 C CA . ALA A 1 91 ? -5.590 -0.382 17.634 1.00 84.50 91 ALA A CA 1
ATOM 709 C C . ALA A 1 91 ? -6.956 -1.082 17.580 1.00 84.50 91 ALA A C 1
ATOM 711 O O . ALA A 1 91 ? -7.844 -0.752 18.370 1.00 84.50 91 ALA A O 1
ATOM 712 N N . CYS A 1 92 ? -7.114 -2.112 16.738 1.00 81.94 92 CYS A N 1
ATOM 713 C CA . CYS A 1 92 ? -8.329 -2.928 16.709 1.00 81.94 92 CYS A CA 1
ATOM 714 C C . CYS A 1 92 ? -8.547 -3.691 18.025 1.00 81.94 92 CYS A C 1
ATOM 716 O O . CYS A 1 92 ? -9.688 -3.844 18.459 1.00 81.94 92 CYS A O 1
ATOM 718 N N . SER A 1 93 ? -7.473 -4.152 18.675 1.00 85.12 93 SER A N 1
ATOM 719 C CA . SER A 1 93 ? -7.568 -4.883 19.948 1.00 85.12 93 SER A CA 1
ATOM 720 C C . SER A 1 93 ? -7.912 -3.958 21.119 1.00 85.12 93 SER A C 1
ATOM 722 O O . SER A 1 93 ? -8.721 -4.319 21.968 1.00 85.12 93 SER A O 1
ATOM 724 N N . ARG A 1 94 ? -7.365 -2.735 21.136 1.00 85.75 94 ARG A N 1
ATOM 725 C CA . ARG A 1 94 ? -7.649 -1.716 22.163 1.00 85.75 94 ARG A CA 1
ATOM 726 C C . ARG A 1 94 ? -8.930 -0.914 21.912 1.00 85.75 94 ARG A C 1
ATOM 728 O O . ARG A 1 94 ? -9.335 -0.163 22.791 1.00 85.75 94 ARG A O 1
ATOM 735 N N . ARG A 1 95 ? -9.561 -1.055 20.737 1.00 83.12 95 ARG A N 1
ATOM 736 C CA . ARG A 1 95 ? -10.769 -0.314 20.315 1.00 83.12 95 ARG A CA 1
ATOM 737 C C . ARG A 1 95 ? -10.651 1.206 20.508 1.00 83.12 95 ARG A C 1
ATOM 739 O O . ARG A 1 95 ? -11.631 1.865 20.842 1.00 83.12 95 ARG A O 1
ATOM 746 N N . ASN A 1 96 ? -9.456 1.760 20.306 1.00 84.31 96 ASN A N 1
ATOM 747 C CA . ASN A 1 96 ? -9.190 3.180 20.518 1.00 84.31 96 ASN A CA 1
ATOM 748 C C . ASN A 1 96 ? -9.189 3.934 19.168 1.00 84.31 96 ASN A C 1
ATOM 750 O O . ASN A 1 96 ? -8.274 3.707 18.369 1.00 84.31 96 ASN A O 1
ATOM 754 N N . PRO A 1 97 ? -10.168 4.824 18.897 1.00 85.12 97 PRO A N 1
ATOM 755 C CA . PRO A 1 97 ? -10.254 5.559 17.632 1.00 85.12 97 PRO A CA 1
ATOM 756 C C . PRO A 1 97 ? -9.070 6.507 17.404 1.00 85.12 97 PRO A C 1
ATOM 758 O O . PRO A 1 97 ? -8.691 6.734 16.259 1.00 85.12 97 PRO A O 1
ATOM 761 N N . THR A 1 98 ? -8.437 7.016 18.464 1.00 89.81 98 THR A N 1
ATOM 762 C CA . THR A 1 98 ? -7.291 7.930 18.349 1.00 89.81 98 THR A CA 1
ATOM 763 C C . THR A 1 98 ? -6.085 7.248 17.704 1.00 89.81 98 THR A C 1
ATOM 765 O O . THR A 1 98 ? -5.351 7.880 16.953 1.00 89.81 98 THR A O 1
ATOM 768 N N . LEU A 1 99 ? -5.911 5.938 17.926 1.00 88.31 99 LEU A N 1
ATOM 769 C CA . LEU A 1 99 ? -4.839 5.160 17.295 1.00 88.31 99 LEU A CA 1
ATOM 770 C C . LEU A 1 99 ? -5.110 4.859 15.813 1.00 88.31 99 LEU A C 1
ATOM 772 O O . LEU A 1 99 ? -4.167 4.581 15.083 1.00 88.31 99 LEU A O 1
ATOM 776 N N . MET A 1 100 ? -6.365 4.928 15.349 1.00 89.50 100 MET A N 1
ATOM 777 C CA . MET A 1 100 ? -6.711 4.703 13.937 1.00 89.50 100 MET A CA 1
ATOM 778 C C . MET A 1 100 ? -6.326 5.878 13.032 1.00 89.50 100 MET A C 1
ATOM 780 O O . MET A 1 100 ? -6.004 5.657 11.870 1.00 89.50 100 MET A O 1
ATOM 784 N N . ILE A 1 101 ? -6.315 7.112 13.547 1.00 91.62 101 ILE A N 1
ATOM 785 C CA . ILE A 1 101 ? -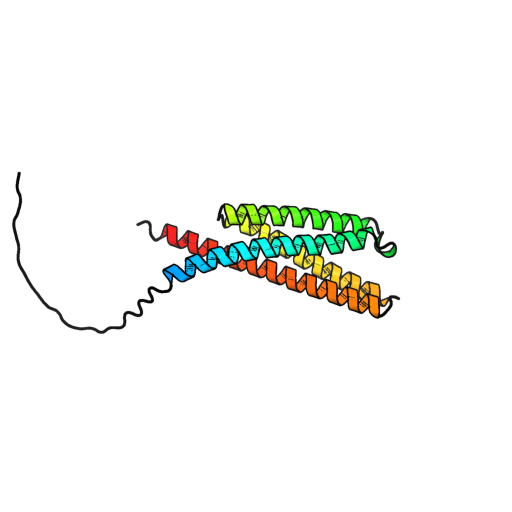5.956 8.310 12.770 1.00 91.62 101 ILE A CA 1
ATOM 786 C C . ILE A 1 101 ? -4.545 8.205 12.161 1.00 91.62 101 ILE A C 1
ATOM 788 O O . ILE A 1 101 ? -4.435 8.308 10.938 1.00 91.62 101 ILE A O 1
ATOM 792 N N . PRO A 1 102 ? -3.466 7.961 12.937 1.00 90.94 102 PRO A N 1
ATOM 793 C CA . PRO A 1 102 ? -2.124 7.862 12.362 1.00 90.94 102 PRO A CA 1
ATOM 794 C C . PRO A 1 102 ? -1.995 6.695 11.377 1.00 90.94 102 PRO A C 1
ATOM 796 O O . PRO A 1 102 ? -1.292 6.819 10.382 1.00 90.94 102 PRO A O 1
ATOM 799 N N . ILE A 1 103 ? -2.715 5.592 11.596 1.00 91.62 103 ILE A N 1
ATOM 800 C CA . ILE A 1 103 ? -2.734 4.439 10.685 1.00 91.62 103 ILE A CA 1
ATOM 801 C C . ILE A 1 103 ? -3.343 4.815 9.332 1.00 91.62 103 ILE A C 1
ATOM 803 O O . ILE A 1 103 ? -2.778 4.485 8.294 1.00 91.62 103 ILE A O 1
ATOM 807 N N . ILE A 1 104 ? -4.473 5.530 9.331 1.00 93.06 104 ILE A N 1
ATOM 808 C CA . ILE A 1 104 ? -5.119 6.004 8.099 1.00 93.06 104 ILE A CA 1
ATOM 809 C C . ILE A 1 104 ? -4.186 6.949 7.339 1.00 93.06 104 ILE A C 1
ATOM 811 O O . ILE A 1 104 ? -4.065 6.828 6.123 1.00 93.06 104 ILE A O 1
ATOM 815 N N . ILE A 1 105 ? -3.497 7.853 8.044 1.00 94.31 105 ILE A N 1
ATOM 816 C CA . ILE A 1 105 ? -2.530 8.776 7.433 1.00 94.31 105 ILE A CA 1
ATOM 817 C C . ILE A 1 105 ? -1.373 7.999 6.797 1.00 94.31 105 ILE A C 1
ATOM 819 O O . ILE A 1 105 ? -1.058 8.236 5.633 1.00 94.31 105 ILE A O 1
ATOM 823 N N . ILE A 1 106 ? -0.775 7.046 7.521 1.00 91.25 106 ILE A N 1
ATOM 824 C CA . ILE A 1 106 ? 0.312 6.212 6.991 1.00 91.25 106 ILE A CA 1
ATOM 825 C C . ILE A 1 106 ? -0.168 5.436 5.761 1.00 91.25 106 ILE A C 1
ATOM 827 O O . ILE A 1 106 ? 0.495 5.474 4.730 1.00 91.25 106 ILE A O 1
ATOM 831 N N . GLN A 1 107 ? -1.343 4.804 5.824 1.00 91.69 107 GLN A N 1
ATOM 832 C CA . GLN A 1 107 ? -1.898 4.056 4.696 1.00 91.69 107 GLN A CA 1
ATOM 833 C C . GLN A 1 107 ? -2.180 4.957 3.484 1.00 91.69 107 GLN A C 1
ATOM 835 O O . GLN A 1 107 ? -1.934 4.545 2.353 1.00 91.69 107 GLN A O 1
ATOM 840 N N . ALA A 1 108 ? -2.672 6.181 3.697 1.00 93.62 108 ALA A N 1
ATOM 841 C CA . ALA A 1 108 ? -2.910 7.144 2.625 1.00 93.62 108 ALA A CA 1
ATOM 842 C C . ALA A 1 108 ? -1.600 7.599 1.964 1.00 93.62 108 ALA A C 1
ATOM 844 O O . ALA A 1 108 ? -1.525 7.661 0.739 1.00 93.62 108 ALA A O 1
ATOM 845 N N . ILE A 1 109 ? -0.554 7.856 2.756 1.00 92.94 109 ILE A N 1
ATOM 846 C CA . ILE A 1 109 ? 0.781 8.172 2.233 1.00 92.94 109 ILE A CA 1
ATOM 847 C C . ILE A 1 109 ? 1.319 6.982 1.434 1.00 92.94 109 ILE A C 1
ATOM 849 O O . ILE A 1 109 ? 1.712 7.162 0.287 1.00 92.94 109 ILE A O 1
ATOM 853 N N . SER A 1 110 ? 1.260 5.763 1.981 1.00 88.75 110 SER A N 1
ATOM 854 C CA . SER A 1 110 ? 1.683 4.551 1.270 1.00 88.75 110 SER A CA 1
ATOM 855 C C . SER A 1 110 ? 0.911 4.345 -0.035 1.00 88.75 110 SER A C 1
ATOM 857 O O . SER A 1 110 ? 1.509 3.987 -1.044 1.00 88.75 110 SER A O 1
ATOM 859 N N . PHE A 1 111 ? -0.399 4.606 -0.048 1.00 91.69 111 PHE A N 1
ATOM 860 C CA . PHE A 1 111 ? -1.215 4.568 -1.261 1.00 91.69 111 PHE A CA 1
ATOM 861 C C . PHE A 1 111 ? -0.712 5.557 -2.321 1.00 91.69 111 PHE A C 1
ATOM 863 O O . PHE A 1 111 ? -0.534 5.171 -3.476 1.00 91.69 111 PHE A O 1
ATOM 870 N N . LEU A 1 112 ? -0.438 6.807 -1.934 1.00 93.88 112 LEU A N 1
ATOM 871 C CA . LEU A 1 112 ? 0.103 7.819 -2.845 1.00 93.88 112 LEU A CA 1
ATOM 872 C C . LEU A 1 112 ? 1.492 7.441 -3.362 1.00 93.88 112 LEU A C 1
ATOM 874 O O . LEU A 1 112 ? 1.773 7.651 -4.539 1.00 93.88 112 LEU A O 1
ATOM 878 N N . THR A 1 113 ? 2.343 6.856 -2.519 1.00 90.50 113 THR A N 1
ATOM 879 C CA . THR A 1 113 ? 3.668 6.393 -2.938 1.00 90.50 113 THR A CA 1
ATOM 880 C C . THR A 1 113 ? 3.574 5.256 -3.949 1.00 90.50 113 THR A C 1
ATOM 882 O O . THR A 1 113 ? 4.202 5.342 -4.995 1.00 90.50 113 THR A O 1
ATOM 885 N N . ILE A 1 114 ? 2.729 4.248 -3.704 1.00 89.50 114 ILE A N 1
ATOM 886 C CA . ILE A 1 114 ? 2.500 3.145 -4.654 1.00 89.50 114 ILE A CA 1
ATOM 887 C C . ILE A 1 114 ? 1.971 3.681 -5.989 1.00 89.50 114 ILE A C 1
ATOM 889 O O . ILE A 1 114 ? 2.386 3.218 -7.049 1.00 89.50 114 ILE A O 1
ATOM 893 N N . LEU A 1 115 ? 1.061 4.659 -5.950 1.00 92.38 115 LEU A N 1
ATOM 894 C CA . LEU A 1 115 ? 0.530 5.292 -7.155 1.00 92.38 115 LEU A CA 1
ATOM 895 C C . LEU A 1 115 ? 1.616 6.071 -7.916 1.00 92.38 115 LEU A C 1
ATOM 897 O O . LEU A 1 115 ? 1.690 5.981 -9.139 1.00 92.38 115 LEU A O 1
ATOM 901 N N . GLY A 1 116 ? 2.465 6.810 -7.199 1.00 91.38 116 GLY A N 1
ATOM 902 C CA . GLY A 1 116 ? 3.608 7.519 -7.773 1.00 91.38 116 GLY A CA 1
ATOM 903 C C . GLY A 1 116 ? 4.614 6.568 -8.421 1.00 91.38 116 GLY A C 1
ATOM 904 O O . GLY A 1 116 ? 4.997 6.785 -9.570 1.00 91.38 116 GLY A O 1
ATOM 905 N N . ASP A 1 117 ? 4.964 5.481 -7.729 1.00 87.44 117 ASP A N 1
ATOM 906 C CA . ASP A 1 117 ? 5.836 4.427 -8.250 1.00 87.44 117 ASP A CA 1
ATOM 907 C C . ASP A 1 117 ? 5.229 3.800 -9.510 1.00 87.44 117 ASP A C 1
ATOM 909 O O . ASP A 1 117 ? 5.908 3.680 -10.527 1.00 87.44 117 ASP A O 1
ATOM 913 N N . ALA A 1 118 ? 3.932 3.473 -9.492 1.00 89.56 118 ALA A N 1
ATOM 914 C CA . ALA A 1 118 ? 3.236 2.919 -10.650 1.00 89.56 118 ALA A CA 1
ATOM 915 C C . ALA A 1 118 ? 3.358 3.828 -11.884 1.00 89.56 118 ALA A C 1
ATOM 917 O O . ALA A 1 118 ? 3.700 3.359 -12.968 1.00 89.56 118 ALA A O 1
ATOM 918 N N . ILE A 1 119 ? 3.119 5.134 -11.722 1.00 91.81 119 ILE A N 1
ATOM 919 C CA . ILE A 1 119 ? 3.240 6.115 -12.810 1.00 91.81 119 ILE A CA 1
ATOM 920 C C . ILE A 1 119 ? 4.691 6.200 -13.296 1.00 91.81 119 ILE A C 1
ATOM 922 O O . ILE A 1 119 ? 4.935 6.160 -14.502 1.00 91.81 119 ILE A O 1
ATOM 926 N N . TYR A 1 120 ? 5.650 6.278 -12.371 1.00 88.75 120 TYR A N 1
ATOM 927 C CA . TYR A 1 120 ? 7.073 6.348 -12.693 1.00 88.75 120 TYR A CA 1
ATOM 928 C C . TYR A 1 120 ? 7.533 5.137 -13.519 1.00 88.75 120 TYR A C 1
ATOM 930 O O . TYR A 1 120 ? 8.115 5.309 -14.591 1.00 88.75 120 TYR A O 1
ATOM 938 N N . TYR A 1 121 ? 7.207 3.918 -13.080 1.00 84.62 121 TYR A N 1
ATOM 939 C CA . TYR A 1 121 ? 7.581 2.691 -13.786 1.00 84.62 121 TYR A CA 1
ATOM 940 C C . TYR A 1 121 ? 6.875 2.541 -15.134 1.00 84.62 121 TYR A C 1
ATOM 942 O O . TYR A 1 121 ? 7.499 2.099 -16.100 1.00 84.62 121 TYR A O 1
ATOM 950 N N . LEU A 1 122 ? 5.600 2.935 -15.234 1.00 88.00 122 LEU A N 1
ATOM 951 C CA . LEU A 1 122 ? 4.873 2.917 -16.505 1.00 88.00 122 LEU A CA 1
ATOM 952 C C . LEU A 1 122 ? 5.517 3.839 -17.542 1.00 88.00 122 LEU A C 1
ATOM 954 O O . LEU A 1 122 ? 5.637 3.435 -18.696 1.00 88.00 122 LEU A O 1
ATOM 958 N N . ILE A 1 123 ? 5.962 5.035 -17.136 1.00 88.94 123 ILE A N 1
ATOM 959 C CA . ILE A 1 123 ? 6.689 5.967 -18.009 1.00 88.94 123 ILE A CA 1
ATOM 960 C C . ILE A 1 123 ? 8.052 5.381 -18.379 1.00 88.94 123 ILE A C 1
ATOM 962 O O . ILE A 1 123 ? 8.384 5.315 -19.561 1.00 88.94 123 ILE A O 1
ATOM 966 N N . TRP A 1 124 ? 8.825 4.910 -17.398 1.00 84.31 124 TRP A N 1
ATOM 967 C CA . TRP A 1 124 ? 10.164 4.367 -17.630 1.00 84.31 124 TRP A CA 1
ATOM 968 C C . TRP A 1 124 ? 10.155 3.198 -18.620 1.00 84.31 124 TRP A C 1
ATOM 970 O O . TRP A 1 124 ? 10.966 3.156 -19.546 1.00 84.31 124 TRP A O 1
ATOM 980 N N . MET A 1 125 ? 9.187 2.286 -18.504 1.00 83.12 125 MET A N 1
ATOM 981 C CA . MET A 1 125 ? 9.125 1.112 -19.375 1.00 83.12 125 MET A CA 1
ATOM 982 C C . MET A 1 125 ? 8.775 1.410 -20.836 1.00 83.12 125 MET A C 1
ATOM 984 O O . MET A 1 125 ? 9.033 0.567 -21.698 1.00 83.12 125 MET A O 1
ATOM 988 N N . THR A 1 126 ? 8.266 2.605 -21.156 1.00 83.44 126 THR A N 1
ATOM 989 C CA . THR A 1 126 ? 8.048 3.008 -22.559 1.00 83.44 126 THR A CA 1
ATOM 990 C C . THR A 1 126 ? 9.348 3.105 -23.366 1.00 83.44 126 THR A C 1
ATOM 992 O O . THR A 1 126 ? 9.308 3.092 -24.592 1.00 83.44 126 THR A O 1
ATOM 995 N N . THR A 1 127 ? 10.506 3.155 -22.698 1.00 80.94 127 THR A N 1
ATOM 996 C CA . THR A 1 127 ? 11.810 3.436 -23.321 1.00 80.94 127 THR A CA 1
ATOM 997 C C . THR A 1 127 ? 12.582 2.207 -23.818 1.00 80.94 127 THR A C 1
ATOM 999 O O . THR A 1 127 ? 13.724 2.350 -24.247 1.00 80.94 127 THR A O 1
ATOM 1002 N N . GLY A 1 128 ? 11.984 1.007 -23.826 1.00 73.00 128 GLY A N 1
ATOM 1003 C CA . GLY A 1 128 ? 12.631 -0.166 -24.443 1.00 73.00 128 GLY A CA 1
ATOM 1004 C C . GLY A 1 128 ? 12.295 -1.539 -23.863 1.00 73.00 128 GLY A C 1
ATOM 1005 O O . GLY A 1 128 ? 13.029 -2.491 -24.118 1.00 73.00 128 GLY A O 1
ATOM 1006 N N . TYR A 1 129 ? 11.222 -1.671 -23.080 1.00 80.25 129 TYR A N 1
ATOM 1007 C CA . TYR A 1 129 ? 10.840 -2.954 -22.485 1.00 80.25 129 TYR A CA 1
ATOM 1008 C C . TYR A 1 129 ? 9.939 -3.772 -23.411 1.00 80.25 129 TYR A C 1
ATOM 1010 O O . TYR A 1 129 ? 9.219 -3.236 -24.255 1.00 80.25 129 TYR A O 1
ATOM 1018 N N . SER A 1 130 ? 9.952 -5.095 -23.229 1.00 88.38 130 SER A N 1
ATOM 1019 C CA . SER A 1 130 ? 9.011 -5.977 -23.917 1.00 88.38 130 SER A CA 1
ATOM 1020 C C . SER A 1 130 ? 7.571 -5.655 -23.502 1.00 88.38 130 SER A C 1
ATOM 1022 O O . SER A 1 130 ? 7.294 -5.345 -22.340 1.00 88.38 130 SER A O 1
ATOM 1024 N N . LEU A 1 131 ? 6.631 -5.789 -24.444 1.00 87.38 131 LEU A N 1
ATOM 1025 C CA . LEU A 1 131 ? 5.200 -5.593 -24.181 1.00 87.38 131 LEU A CA 1
ATOM 1026 C C . LEU A 1 131 ? 4.709 -6.464 -23.011 1.00 87.38 131 LEU A C 1
ATOM 1028 O O . LEU A 1 131 ? 3.875 -6.032 -22.219 1.00 87.38 131 LEU A O 1
ATOM 1032 N N . TRP A 1 132 ? 5.262 -7.671 -22.872 1.00 87.19 132 TRP A N 1
ATOM 1033 C CA . TRP 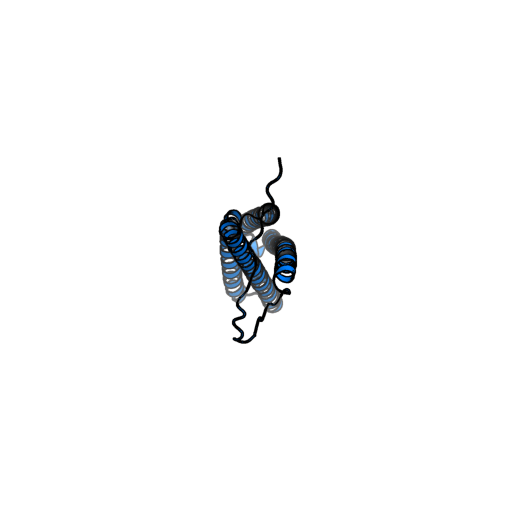A 1 132 ? 4.937 -8.587 -21.780 1.00 87.19 132 TRP A CA 1
ATOM 1034 C C . TRP A 1 132 ? 5.294 -8.017 -20.401 1.00 87.19 132 TRP A C 1
ATOM 1036 O O . TRP A 1 132 ? 4.447 -8.010 -19.508 1.00 87.19 132 TRP A O 1
ATOM 1046 N N . ASN A 1 133 ? 6.509 -7.482 -20.237 1.00 85.69 133 ASN A N 1
ATOM 1047 C CA . ASN A 1 133 ? 6.939 -6.870 -18.976 1.00 85.69 133 ASN A CA 1
ATOM 1048 C C . ASN A 1 133 ? 6.098 -5.636 -18.640 1.00 85.69 133 ASN A C 1
ATOM 1050 O O . ASN A 1 133 ? 5.751 -5.422 -17.476 1.00 85.69 133 ASN A O 1
ATOM 1054 N N . TRP A 1 134 ? 5.726 -4.864 -19.664 1.00 86.94 134 TRP A N 1
ATOM 1055 C CA . TRP A 1 134 ? 4.865 -3.701 -19.501 1.00 86.94 134 TRP A CA 1
ATOM 1056 C C . TRP A 1 134 ? 3.476 -4.093 -18.977 1.00 86.94 134 TRP A C 1
ATOM 1058 O O . TRP A 1 134 ? 3.052 -3.579 -17.943 1.00 86.94 134 TRP A O 1
ATOM 1068 N N . ILE A 1 135 ? 2.802 -5.053 -19.626 1.00 90.88 135 ILE A N 1
ATOM 1069 C CA . ILE A 1 135 ? 1.468 -5.529 -19.215 1.00 90.88 135 ILE A CA 1
ATOM 1070 C C . ILE A 1 135 ? 1.514 -6.129 -17.807 1.00 90.88 135 ILE A C 1
ATOM 1072 O O . ILE A 1 135 ? 0.671 -5.798 -16.973 1.00 90.88 135 ILE A O 1
ATOM 1076 N N . TYR A 1 136 ? 2.497 -6.991 -17.532 1.00 89.12 136 TYR A N 1
ATOM 1077 C CA . TYR A 1 136 ? 2.648 -7.635 -16.228 1.00 89.12 136 TYR A CA 1
ATOM 1078 C C . TYR A 1 136 ? 2.803 -6.604 -15.106 1.00 89.12 136 TYR A C 1
ATOM 1080 O O . TYR A 1 136 ? 2.074 -6.639 -14.114 1.00 89.12 136 TYR A O 1
ATOM 1088 N N . THR A 1 137 ? 3.705 -5.640 -15.280 1.00 86.25 137 THR A N 1
ATOM 1089 C CA . THR A 1 137 ? 3.972 -4.629 -14.253 1.00 86.25 137 THR A CA 1
ATOM 1090 C C . THR A 1 137 ? 2.789 -3.678 -14.081 1.00 86.25 137 THR A C 1
ATOM 1092 O O . THR A 1 137 ? 2.407 -3.377 -12.951 1.00 86.25 137 THR A O 1
ATOM 1095 N N . ALA A 1 138 ? 2.144 -3.268 -15.180 1.00 90.06 138 ALA A N 1
ATOM 1096 C CA . ALA A 1 138 ? 0.925 -2.463 -15.139 1.00 90.06 138 ALA A CA 1
ATOM 1097 C C . ALA A 1 138 ? -0.189 -3.162 -14.342 1.00 90.06 138 ALA A C 1
ATOM 1099 O O . ALA A 1 138 ? -0.807 -2.549 -13.470 1.00 90.06 138 ALA A O 1
ATOM 1100 N N . ALA A 1 139 ? -0.411 -4.456 -14.593 1.00 91.94 139 ALA A N 1
ATOM 1101 C CA . ALA A 1 139 ? -1.409 -5.250 -13.885 1.00 91.94 139 ALA A CA 1
ATOM 1102 C C . ALA A 1 139 ? -1.083 -5.382 -12.388 1.00 91.94 139 ALA A C 1
ATOM 1104 O O . ALA A 1 139 ? -1.960 -5.176 -11.548 1.00 91.94 139 ALA A O 1
ATOM 1105 N N . MET A 1 140 ? 0.175 -5.664 -12.039 1.00 89.25 140 MET A N 1
ATOM 1106 C CA . MET A 1 140 ? 0.608 -5.794 -10.644 1.00 89.25 140 MET A CA 1
ATOM 1107 C C . MET A 1 140 ? 0.434 -4.490 -9.858 1.00 89.25 140 MET A C 1
ATOM 1109 O O . MET A 1 140 ? -0.112 -4.507 -8.750 1.00 89.25 140 MET A O 1
ATOM 1113 N N . TYR A 1 141 ? 0.828 -3.347 -10.428 1.00 89.38 141 TYR A N 1
ATOM 1114 C CA . TYR A 1 141 ? 0.606 -2.048 -9.792 1.00 89.38 141 TYR A CA 1
ATOM 1115 C C . TYR A 1 141 ? -0.881 -1.706 -9.691 1.00 89.38 141 TYR A C 1
ATOM 1117 O O . TYR A 1 141 ? -1.316 -1.244 -8.638 1.00 89.38 141 TYR A O 1
ATOM 1125 N N . ALA A 1 142 ? -1.683 -1.992 -10.722 1.00 91.62 142 ALA A N 1
ATOM 1126 C CA . ALA A 1 142 ? -3.128 -1.773 -10.678 1.00 91.62 142 ALA A CA 1
ATOM 1127 C C . ALA A 1 142 ? -3.791 -2.571 -9.541 1.00 91.62 142 ALA A C 1
ATOM 1129 O O . ALA A 1 142 ? -4.535 -2.002 -8.743 1.00 91.62 142 ALA A O 1
ATOM 1130 N N . ILE A 1 143 ? -3.467 -3.863 -9.408 1.00 92.25 143 ILE A N 1
ATOM 1131 C CA . ILE A 1 143 ? -3.952 -4.713 -8.309 1.00 92.25 143 ILE A CA 1
ATOM 1132 C C . ILE A 1 143 ? -3.507 -4.138 -6.959 1.00 92.25 143 ILE A C 1
ATOM 1134 O O . ILE A 1 143 ? -4.313 -4.036 -6.033 1.00 92.25 143 ILE A O 1
ATOM 1138 N N . THR A 1 144 ? -2.251 -3.702 -6.850 1.00 90.06 144 THR A N 1
ATOM 1139 C CA . THR A 1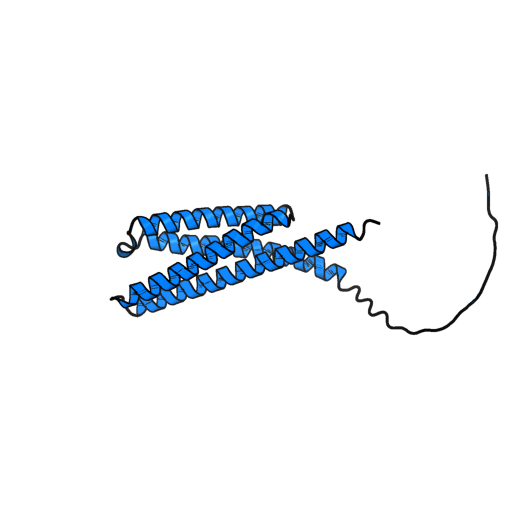 144 ? -1.702 -3.143 -5.607 1.00 90.06 144 THR A CA 1
ATOM 1140 C C . THR A 1 144 ? -2.402 -1.852 -5.190 1.00 90.06 144 THR A C 1
ATOM 1142 O O . THR A 1 144 ? -2.773 -1.704 -4.024 1.00 90.06 144 THR A O 1
ATOM 1145 N N . VAL A 1 145 ? -2.661 -0.945 -6.135 1.00 91.38 145 VAL A N 1
ATOM 1146 C CA . VAL A 1 145 ? -3.411 0.297 -5.900 1.00 91.38 145 VAL A CA 1
ATOM 1147 C C . VAL A 1 145 ? -4.848 -0.009 -5.472 1.00 91.38 145 VAL A C 1
ATOM 1149 O O . VAL A 1 145 ? -5.317 0.559 -4.487 1.00 91.38 145 VAL A O 1
ATOM 1152 N N . ILE A 1 146 ? -5.534 -0.938 -6.148 1.00 93.81 146 ILE A N 1
ATOM 1153 C CA . ILE A 1 146 ? -6.914 -1.326 -5.809 1.00 93.81 146 ILE A CA 1
ATOM 1154 C C . ILE A 1 146 ? -6.984 -1.907 -4.394 1.00 93.81 146 ILE A C 1
ATOM 1156 O O . ILE A 1 146 ? -7.815 -1.480 -3.590 1.00 93.81 146 ILE A O 1
ATOM 1160 N N . VAL A 1 147 ? -6.093 -2.844 -4.058 1.00 91.00 147 VAL A N 1
ATOM 1161 C CA . VAL A 1 147 ? -6.051 -3.455 -2.723 1.00 91.00 147 VAL A CA 1
ATOM 1162 C C . VAL A 1 147 ? -5.724 -2.411 -1.657 1.00 91.00 147 VAL A C 1
ATOM 1164 O O . VAL A 1 147 ? -6.395 -2.369 -0.628 1.00 91.00 147 VAL A O 1
ATOM 1167 N N . SER A 1 148 ? -4.751 -1.531 -1.901 1.00 90.88 148 SER A N 1
ATOM 1168 C CA . SER A 1 148 ? -4.392 -0.461 -0.963 1.00 90.88 148 SER A CA 1
ATOM 1169 C C . SER A 1 148 ? -5.546 0.528 -0.743 1.00 90.88 148 SER A C 1
ATOM 1171 O O . SER A 1 148 ? -5.841 0.898 0.396 1.00 90.88 148 SER A O 1
ATOM 1173 N N . GLY A 1 149 ? -6.275 0.888 -1.806 1.00 92.62 149 GLY A N 1
ATOM 1174 C CA . GLY A 1 149 ? -7.482 1.712 -1.716 1.00 92.62 149 GLY A CA 1
ATOM 1175 C C . GLY A 1 149 ? -8.595 1.036 -0.909 1.00 92.62 149 GLY A C 1
ATOM 1176 O O . GLY A 1 149 ? -9.230 1.672 -0.066 1.00 92.62 149 GLY A O 1
ATOM 1177 N N . PHE A 1 150 ? -8.789 -0.271 -1.095 1.00 92.75 150 PHE A N 1
ATOM 1178 C CA . PHE A 1 150 ? -9.744 -1.047 -0.305 1.00 92.75 150 PHE A CA 1
ATOM 1179 C C . PHE A 1 150 ? -9.352 -1.113 1.179 1.00 92.75 150 PHE A C 1
ATOM 1181 O O . PHE A 1 150 ? -10.195 -0.897 2.047 1.00 92.75 150 PHE A O 1
ATOM 1188 N N . VAL A 1 151 ? -8.069 -1.331 1.490 1.00 89.88 151 VAL A N 1
ATOM 1189 C CA . VAL A 1 151 ? -7.539 -1.312 2.867 1.00 89.88 151 VAL A CA 1
ATOM 1190 C C . VAL A 1 151 ? -7.808 0.046 3.527 1.00 89.88 151 VAL A C 1
ATOM 1192 O O . VAL A 1 151 ? -8.336 0.104 4.640 1.00 89.88 151 VAL A O 1
ATOM 1195 N N . LEU A 1 152 ? -7.521 1.145 2.821 1.00 92.56 152 LEU A N 1
ATOM 1196 C CA . LEU A 1 152 ? -7.775 2.506 3.299 1.00 92.56 152 LEU A CA 1
ATOM 1197 C C . LEU A 1 152 ? -9.269 2.753 3.562 1.00 92.56 152 LEU A C 1
ATOM 1199 O O . LEU A 1 152 ? -9.637 3.345 4.585 1.00 92.56 152 LEU A O 1
ATOM 1203 N N . HIS A 1 153 ? -10.138 2.255 2.679 1.00 92.56 153 HIS A N 1
ATOM 1204 C CA . HIS A 1 153 ? -11.584 2.304 2.864 1.00 92.56 153 HIS A CA 1
ATOM 1205 C C . HIS A 1 153 ? -12.013 1.535 4.123 1.00 92.56 153 HIS A C 1
ATOM 1207 O O . HIS A 1 153 ? -12.734 2.082 4.960 1.00 92.56 153 HIS A O 1
ATOM 1213 N N . CYS A 1 154 ? -11.508 0.313 4.323 1.00 90.00 154 CYS A N 1
ATOM 1214 C CA . CYS A 1 154 ? -11.785 -0.485 5.518 1.00 90.00 154 CYS A CA 1
ATOM 1215 C C . CYS A 1 154 ? -11.351 0.220 6.811 1.00 90.00 154 CYS A C 1
ATOM 1217 O O . CYS A 1 154 ? -12.123 0.250 7.772 1.00 90.00 154 CYS A O 1
ATOM 1219 N N . HIS A 1 155 ? -10.156 0.821 6.847 1.00 88.44 155 HIS A N 1
ATOM 1220 C CA . HIS A 1 155 ? -9.688 1.576 8.015 1.00 88.44 155 HIS A CA 1
ATOM 1221 C C . HIS A 1 155 ? -10.559 2.803 8.290 1.00 88.44 155 HIS A C 1
ATOM 1223 O O . HIS A 1 155 ? -10.927 3.050 9.439 1.00 88.44 155 HIS A O 1
ATOM 1229 N N . THR A 1 156 ? -10.962 3.525 7.243 1.00 90.88 156 THR A N 1
ATOM 1230 C CA . THR A 1 156 ? -11.849 4.690 7.366 1.00 90.88 156 THR A CA 1
ATOM 1231 C C . THR A 1 156 ? -13.229 4.292 7.899 1.00 90.88 156 THR A C 1
ATOM 1233 O O . THR A 1 156 ? -13.760 4.949 8.797 1.00 90.88 156 THR A O 1
ATOM 1236 N N . CYS A 1 157 ? -13.803 3.186 7.414 1.00 89.69 157 CYS A N 1
ATOM 1237 C CA . CYS A 1 157 ? -15.061 2.649 7.939 1.00 89.69 157 CYS A CA 1
ATOM 1238 C C . CYS A 1 157 ? -14.920 2.186 9.396 1.00 89.69 157 CYS A C 1
ATOM 1240 O O . CYS A 1 157 ? -15.775 2.502 10.223 1.00 89.69 157 CYS A O 1
ATOM 1242 N N . CYS A 1 158 ? -13.824 1.501 9.742 1.00 85.69 158 CYS A N 1
ATOM 1243 C CA . CYS A 1 158 ? -13.522 1.097 11.117 1.00 85.69 158 CYS A CA 1
ATOM 1244 C C . CYS A 1 158 ? -13.443 2.315 12.055 1.00 85.69 158 CYS A C 1
ATOM 1246 O O . CYS A 1 158 ? -14.060 2.324 13.120 1.00 85.69 158 CYS A O 1
ATOM 1248 N N . TYR A 1 159 ? -12.757 3.378 11.632 1.00 89.25 159 TYR A N 1
ATOM 1249 C CA . TYR A 1 159 ? -12.654 4.629 12.379 1.00 89.25 159 TYR A CA 1
ATOM 1250 C C . TYR A 1 159 ? -14.018 5.294 12.612 1.00 89.25 159 TYR A C 1
ATOM 1252 O O . TYR A 1 159 ? -14.345 5.621 13.755 1.00 89.25 159 TYR A O 1
ATOM 1260 N N . LYS A 1 160 ? -14.854 5.420 11.569 1.00 87.81 160 LYS A N 1
ATOM 1261 C CA . LYS A 1 160 ? -16.218 5.968 11.700 1.00 87.81 160 LYS A CA 1
ATOM 1262 C C . LYS A 1 160 ? -17.068 5.165 12.689 1.00 87.81 160 LYS A C 1
ATOM 1264 O O . LYS A 1 160 ? -17.743 5.754 13.531 1.00 87.81 160 LYS A O 1
ATOM 1269 N N . LEU A 1 161 ? -16.999 3.833 12.637 1.00 84.88 161 LEU A N 1
ATOM 1270 C CA . LEU A 1 161 ? -17.714 2.959 13.574 1.00 84.88 161 LEU A CA 1
ATOM 1271 C C . LEU A 1 161 ? -17.231 3.135 15.023 1.00 84.88 161 LEU A C 1
ATOM 1273 O O . LEU A 1 161 ? -18.049 3.161 15.944 1.00 84.88 161 LEU A O 1
ATOM 1277 N N . LEU A 1 162 ? -15.919 3.283 15.238 1.00 83.81 162 LEU A N 1
ATOM 1278 C CA . LEU A 1 162 ? -15.357 3.507 16.574 1.00 83.81 162 LEU A CA 1
ATOM 1279 C C . LEU A 1 162 ? -15.779 4.862 17.163 1.00 83.81 162 LEU A C 1
ATOM 1281 O O . LEU A 1 162 ? -16.090 4.922 18.352 1.00 83.81 162 LEU A O 1
ATOM 1285 N N . ILE A 1 163 ? -15.851 5.920 16.348 1.00 86.75 163 ILE A N 1
ATOM 1286 C CA . ILE A 1 163 ? -16.343 7.238 16.784 1.00 86.75 163 ILE A CA 1
ATOM 1287 C C . ILE A 1 163 ? -17.814 7.182 17.187 1.00 86.75 163 ILE A C 1
ATOM 1289 O O . ILE A 1 163 ? -18.165 7.641 18.273 1.00 86.75 163 ILE A O 1
ATOM 1293 N N . LEU A 1 164 ? -18.674 6.601 16.343 1.00 83.50 164 LEU A N 1
ATOM 1294 C CA . LEU A 1 164 ? -20.108 6.503 16.636 1.00 83.50 164 LEU A CA 1
ATOM 1295 C C . LEU A 1 164 ? -20.347 5.779 17.966 1.00 83.50 164 LEU A C 1
ATOM 1297 O O . LEU A 1 164 ? -21.149 6.213 18.792 1.00 83.50 164 LEU A O 1
ATOM 1301 N N . LYS A 1 165 ? -19.583 4.711 18.221 1.00 78.88 165 LYS A N 1
ATOM 1302 C CA . LYS A 1 165 ? -19.652 3.978 19.485 1.00 78.88 165 LYS A CA 1
ATOM 1303 C C . LYS A 1 165 ? -19.213 4.817 20.690 1.00 78.88 165 LYS A C 1
ATOM 1305 O O . LYS A 1 165 ? -19.830 4.707 21.747 1.00 78.88 165 LYS A O 1
ATOM 1310 N N . ALA A 1 166 ? -18.171 5.637 20.550 1.00 81.62 166 ALA A N 1
ATOM 1311 C CA . ALA A 1 166 ? -17.710 6.515 21.624 1.00 81.62 166 ALA A CA 1
ATOM 1312 C C . ALA A 1 166 ? -18.783 7.550 22.015 1.00 81.62 166 ALA A C 1
ATOM 1314 O O . ALA A 1 166 ? -19.025 7.752 23.203 1.00 81.62 166 ALA A O 1
ATOM 1315 N N . HIS A 1 167 ? -19.495 8.126 21.038 1.00 79.25 167 HIS A N 1
ATOM 1316 C CA . HIS A 1 167 ? -20.589 9.069 21.304 1.00 79.25 167 HIS A CA 1
ATOM 1317 C C . HIS A 1 167 ? -21.779 8.427 22.028 1.00 79.25 167 HIS A C 1
ATOM 1319 O O . HIS A 1 167 ? -22.291 9.004 22.986 1.00 79.25 167 HIS A O 1
ATOM 1325 N N . HIS A 1 168 ? -22.199 7.218 21.639 1.00 75.62 168 HIS A N 1
ATOM 1326 C CA . HIS A 1 168 ? -23.314 6.539 22.314 1.00 75.62 168 HIS A CA 1
ATOM 1327 C C . HIS A 1 168 ? -23.041 6.256 23.798 1.00 75.62 168 HIS A C 1
ATOM 1329 O O . HIS A 1 168 ? -23.955 6.356 24.614 1.00 75.62 168 HIS A O 1
ATOM 1335 N N . HIS A 1 169 ? -21.795 5.949 24.169 1.00 69.19 169 HIS A N 1
ATOM 1336 C CA . HIS A 1 169 ? -21.435 5.745 25.575 1.00 69.19 169 HIS A CA 1
ATOM 1337 C C . HIS A 1 169 ? -21.507 7.029 26.412 1.00 69.19 169 HIS A C 1
ATOM 1339 O O . HIS A 1 169 ? -21.789 6.942 27.602 1.00 69.19 169 HIS A O 1
ATOM 1345 N N . HIS A 1 170 ? -21.303 8.202 25.808 1.00 67.94 170 HIS A N 1
ATOM 1346 C CA . HIS A 1 170 ? -21.434 9.478 26.512 1.00 67.94 170 HIS A CA 1
ATOM 1347 C C . HIS A 1 170 ? -22.891 9.898 26.746 1.00 67.94 170 HIS A C 1
ATOM 1349 O O . HIS A 1 170 ? -23.169 10.553 27.744 1.00 67.94 170 HIS A O 1
ATOM 1355 N N . HIS A 1 171 ? -23.821 9.511 25.869 1.00 62.78 171 HIS A N 1
ATOM 1356 C CA . HIS A 1 171 ? -25.234 9.896 25.989 1.00 62.78 171 HIS A CA 1
ATOM 1357 C C . HIS A 1 171 ? -26.106 8.892 26.763 1.00 62.78 171 HIS A C 1
ATOM 1359 O O . HIS A 1 171 ? -27.151 9.280 27.264 1.00 62.78 171 HIS A O 1
ATOM 1365 N N . GLY A 1 172 ? -25.700 7.622 26.880 1.00 55.44 172 GLY A N 1
ATOM 1366 C CA . GLY A 1 172 ? -26.458 6.587 27.605 1.00 55.44 172 GLY A CA 1
ATOM 1367 C C . GLY A 1 172 ? -26.117 6.441 29.094 1.00 55.44 172 GLY A C 1
ATOM 1368 O O . GLY A 1 172 ? -26.516 5.452 29.702 1.00 55.44 172 GLY A O 1
ATOM 1369 N N . GLY A 1 173 ? -25.317 7.353 29.652 1.00 49.34 173 GLY A N 1
ATOM 1370 C CA . GLY A 1 173 ? -24.848 7.324 31.043 1.00 49.34 173 GLY A CA 1
ATOM 1371 C C . GLY A 1 173 ? -25.458 8.399 31.948 1.00 49.34 173 GLY A C 1
ATOM 1372 O O . GLY A 1 173 ? -24.875 8.675 32.994 1.00 49.34 173 GLY A O 1
ATOM 1373 N N . VAL A 1 174 ? -26.570 9.019 31.536 1.00 42.62 174 VAL A N 1
ATOM 1374 C CA . VAL A 1 174 ? -27.339 9.993 32.331 1.00 42.62 174 VAL A CA 1
ATOM 1375 C C . VAL A 1 174 ? -28.698 9.403 32.666 1.00 42.62 174 VAL A C 1
ATOM 1377 O O . VAL A 1 174 ? -29.338 8.880 31.726 1.00 42.62 174 VAL A O 1
#

Radius of gyration: 26.88 Å; chains: 1; bounding box: 79×20×85 Å

Secondary structure (DSSP, 8-state):
-----------------------TTHHHHHHHHHHHHHHHHHHHHHHHHHHHHHHHHHHHH-TTS--HHHHHHHHHHHHHHHHHHHHHHHHHHHT-HHHHHHHHHHHHHHHHHHHHHHHHHHHHHTTT--HHHHHHHHHHHHHHHHHHHHHHHHHHHHHHHHHHHHHHHHHTT-

InterPro domains:
  IPR056709 Protein of unknown function DUF7807 [PF25093] (40-114)

pLDDT: mean 78.38, std 16.05, range [42.62, 94.31]